Protein AF-A0AAE7CRZ7-F1 (afdb_monomer)

Structure (mmCIF, N/CA/C/O backbone):
data_AF-A0AAE7CRZ7-F1
#
_entry.id   AF-A0AAE7CRZ7-F1
#
loop_
_atom_site.group_PDB
_atom_site.id
_atom_site.type_symbol
_atom_site.label_atom_id
_atom_site.label_alt_id
_atom_site.label_comp_id
_atom_site.label_asym_id
_atom_site.label_entity_id
_atom_site.label_seq_id
_atom_site.pdbx_PDB_ins_code
_atom_site.Cartn_x
_atom_site.Cartn_y
_atom_site.Cartn_z
_atom_site.occupancy
_atom_site.B_iso_or_equiv
_atom_site.auth_seq_id
_atom_site.auth_comp_id
_atom_site.auth_asym_id
_atom_site.auth_atom_id
_atom_site.pdbx_PDB_model_num
ATOM 1 N N . MET A 1 1 ? 24.418 -12.535 -2.940 1.00 38.69 1 MET A N 1
ATOM 2 C CA . MET A 1 1 ? 23.044 -12.703 -3.468 1.00 38.69 1 MET A CA 1
ATOM 3 C C . MET A 1 1 ? 22.920 -11.948 -4.787 1.00 38.69 1 MET A C 1
ATOM 5 O O . MET A 1 1 ? 23.019 -10.727 -4.782 1.00 38.69 1 MET A O 1
ATOM 9 N N . LYS A 1 2 ? 22.779 -12.650 -5.921 1.00 40.12 2 LYS A N 1
ATOM 10 C CA . LYS A 1 2 ? 22.387 -12.033 -7.201 1.00 40.12 2 LYS A CA 1
ATOM 11 C C . LYS A 1 2 ? 20.868 -11.865 -7.158 1.00 40.12 2 LYS A C 1
ATOM 13 O O . LYS A 1 2 ? 20.152 -12.853 -7.266 1.00 40.12 2 LYS A O 1
ATOM 18 N N . PHE A 1 3 ? 20.390 -10.647 -6.925 1.00 50.44 3 PHE A N 1
ATOM 19 C CA . PHE A 1 3 ? 18.964 -10.353 -7.050 1.00 50.44 3 PHE A CA 1
ATOM 20 C C . PHE A 1 3 ? 18.572 -10.480 -8.532 1.00 50.44 3 PHE A C 1
ATOM 22 O O . PHE A 1 3 ? 19.320 -9.989 -9.383 1.00 50.44 3 PHE A O 1
ATOM 29 N N . PRO A 1 4 ? 17.472 -11.177 -8.867 1.00 54.19 4 PRO A N 1
ATOM 30 C CA . PRO A 1 4 ? 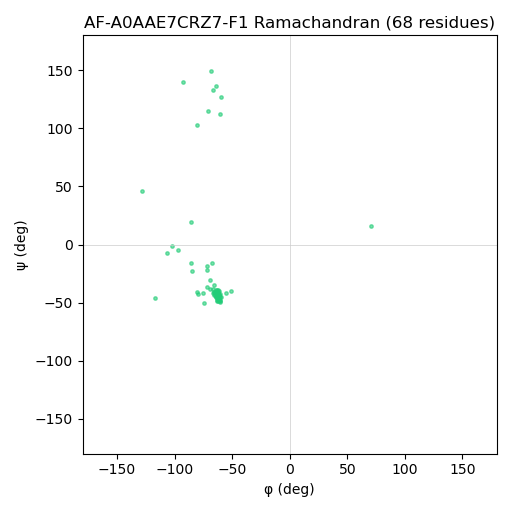17.050 -11.342 -10.252 1.00 54.19 4 PRO A CA 1
ATOM 31 C C . PRO A 1 4 ? 16.797 -9.965 -10.877 1.00 54.19 4 PRO A C 1
ATOM 33 O O . PRO A 1 4 ? 16.068 -9.150 -10.314 1.00 54.19 4 PRO A O 1
ATOM 36 N N . LYS A 1 5 ? 17.429 -9.693 -12.029 1.00 59.44 5 LYS A N 1
ATOM 37 C CA . LYS A 1 5 ? 17.145 -8.498 -12.834 1.00 59.44 5 LYS A CA 1
ATOM 38 C C . LYS A 1 5 ? 15.672 -8.566 -13.245 1.00 59.44 5 LYS A C 1
ATOM 40 O O . LYS A 1 5 ? 15.291 -9.461 -13.996 1.00 59.44 5 LYS A O 1
ATOM 45 N N . LEU A 1 6 ? 14.851 -7.658 -12.722 1.00 63.22 6 LEU A N 1
ATOM 46 C CA . LEU A 1 6 ? 13.466 -7.512 -13.161 1.00 63.22 6 LEU A CA 1
ATOM 47 C C . LEU A 1 6 ? 13.467 -7.083 -14.630 1.00 63.22 6 LEU A C 1
ATOM 49 O O . LEU A 1 6 ? 14.251 -6.227 -15.035 1.00 63.22 6 LEU A O 1
ATOM 53 N N . THR A 1 7 ? 12.602 -7.691 -15.434 1.00 69.56 7 THR A N 1
ATOM 54 C CA . THR A 1 7 ? 12.356 -7.221 -16.805 1.00 69.56 7 THR A CA 1
ATOM 55 C C . THR A 1 7 ? 11.650 -5.859 -16.761 1.00 69.56 7 THR A C 1
ATOM 57 O O . THR A 1 7 ? 10.879 -5.608 -15.832 1.00 69.56 7 THR A O 1
ATOM 60 N N . ASN A 1 8 ? 11.860 -4.985 -17.754 1.00 73.25 8 ASN A N 1
ATOM 61 C CA . ASN A 1 8 ? 11.246 -3.643 -17.787 1.00 73.25 8 ASN A CA 1
ATOM 62 C C . ASN A 1 8 ? 9.718 -3.690 -17.578 1.00 73.25 8 ASN A C 1
ATOM 64 O O . ASN A 1 8 ? 9.171 -2.931 -16.785 1.00 73.25 8 ASN A O 1
ATOM 68 N N . GLY A 1 9 ? 9.033 -4.677 -18.170 1.00 74.25 9 GLY A N 1
ATOM 69 C CA . GLY A 1 9 ? 7.590 -4.875 -17.979 1.00 74.25 9 GLY A CA 1
ATOM 70 C C . GLY A 1 9 ? 7.172 -5.411 -16.599 1.00 74.25 9 GLY A C 1
ATOM 71 O O . GLY A 1 9 ? 6.001 -5.316 -16.227 1.00 74.25 9 GLY A O 1
ATOM 72 N N . GLN A 1 10 ? 8.083 -6.002 -15.821 1.00 75.75 10 GLN A N 1
ATOM 73 C CA . GLN A 1 10 ? 7.832 -6.320 -14.409 1.00 75.75 10 GLN A CA 1
ATOM 74 C C . GLN A 1 10 ? 8.027 -5.083 -13.534 1.00 75.75 10 GLN A C 1
ATOM 76 O O . GLN A 1 10 ? 7.207 -4.843 -12.652 1.00 75.75 10 GLN A O 1
ATOM 81 N N . TYR A 1 11 ? 9.060 -4.280 -13.800 1.00 77.62 11 TYR A N 1
ATOM 82 C CA . TYR A 1 11 ? 9.287 -3.029 -13.081 1.00 77.62 11 TYR A CA 1
ATOM 83 C C . TYR A 1 11 ? 8.111 -2.059 -13.250 1.00 77.62 11 TYR A C 1
ATOM 85 O O . TYR A 1 11 ? 7.555 -1.603 -12.250 1.00 77.62 11 TYR A O 1
ATOM 93 N N . ASP A 1 12 ? 7.666 -1.827 -14.488 1.00 81.06 12 ASP A N 1
ATOM 94 C CA . ASP A 1 12 ? 6.552 -0.916 -14.768 1.00 81.06 12 ASP A CA 1
ATOM 95 C C . ASP A 1 12 ? 5.246 -1.377 -14.125 1.00 81.06 12 ASP A C 1
ATOM 97 O O . ASP A 1 12 ? 4.524 -0.564 -13.552 1.00 81.06 12 ASP A O 1
ATOM 101 N N . ARG A 1 13 ? 4.966 -2.687 -14.117 1.00 82.81 13 ARG A N 1
ATOM 102 C CA . ARG A 1 13 ? 3.775 -3.219 -13.442 1.00 82.81 13 ARG A CA 1
ATOM 103 C C . ARG A 1 13 ? 3.818 -3.024 -11.934 1.00 82.81 13 ARG A C 1
ATOM 105 O O . ARG A 1 13 ? 2.810 -2.629 -11.354 1.00 82.81 13 ARG A O 1
ATOM 112 N N . ILE A 1 14 ? 4.958 -3.278 -11.288 1.00 83.38 14 ILE A N 1
ATOM 113 C CA . ILE A 1 14 ? 5.065 -3.088 -9.835 1.00 83.38 14 ILE A CA 1
ATOM 114 C C . ILE A 1 14 ? 5.010 -1.591 -9.496 1.00 83.38 14 ILE A C 1
ATOM 116 O O . ILE A 1 14 ? 4.342 -1.199 -8.540 1.00 83.38 14 ILE A O 1
ATOM 120 N N . LYS A 1 15 ? 5.633 -0.736 -10.311 1.00 82.56 15 LYS A N 1
ATOM 121 C CA . LYS A 1 15 ? 5.553 0.721 -10.172 1.00 82.56 15 LYS A CA 1
ATOM 122 C C . LYS A 1 15 ? 4.115 1.221 -10.324 1.00 82.56 15 LYS A C 1
ATOM 124 O O . LYS A 1 15 ? 3.643 1.969 -9.473 1.00 82.56 15 LYS A O 1
ATOM 129 N N . GLN A 1 16 ? 3.394 0.769 -11.347 1.00 86.88 16 GLN A N 1
ATOM 130 C CA . GLN A 1 16 ? 1.988 1.112 -11.558 1.00 86.88 16 GLN A CA 1
ATOM 131 C C . GLN A 1 16 ? 1.111 0.617 -10.401 1.00 86.88 16 GLN A C 1
ATOM 133 O O . GLN A 1 16 ? 0.249 1.350 -9.922 1.00 86.88 16 GLN A O 1
ATOM 138 N N . PHE A 1 17 ? 1.365 -0.588 -9.890 1.00 87.00 17 PHE A N 1
ATOM 139 C CA . PHE A 1 17 ? 0.669 -1.108 -8.717 1.00 87.00 17 PHE A CA 1
ATOM 140 C C . PHE A 1 17 ? 0.890 -0.220 -7.482 1.00 87.00 17 PHE A C 1
ATOM 142 O O . PHE A 1 17 ? -0.073 0.190 -6.834 1.00 87.00 17 PHE A O 1
ATOM 149 N N . LEU A 1 18 ? 2.138 0.145 -7.181 1.00 86.75 18 LEU A N 1
ATOM 150 C CA . LEU A 1 18 ? 2.454 1.005 -6.038 1.00 86.75 18 LEU A CA 1
ATOM 151 C C . LEU A 1 18 ? 1.899 2.425 -6.176 1.00 86.75 18 LEU A C 1
ATOM 153 O O . LEU A 1 18 ? 1.516 3.018 -5.174 1.00 86.75 18 LEU A O 1
ATOM 157 N N . LEU A 1 19 ? 1.851 2.973 -7.390 1.00 86.88 19 LEU A N 1
ATOM 158 C CA . LEU A 1 19 ? 1.391 4.344 -7.623 1.00 86.88 19 LEU A CA 1
ATOM 159 C C . LEU A 1 19 ? -0.128 4.468 -7.760 1.00 86.88 19 LEU A C 1
ATOM 161 O O . LEU A 1 19 ? -0.658 5.553 -7.549 1.00 86.88 19 LEU A O 1
ATOM 165 N N . MET A 1 20 ? -0.828 3.395 -8.123 1.00 88.38 20 MET A N 1
ATOM 166 C CA . MET A 1 20 ? -2.260 3.452 -8.435 1.00 88.38 20 MET A CA 1
ATOM 167 C C . MET A 1 20 ? -3.096 2.611 -7.467 1.00 88.38 20 MET A C 1
ATOM 169 O O . MET A 1 20 ? -4.096 3.086 -6.931 1.00 88.38 20 MET A O 1
ATOM 173 N N . VAL A 1 21 ? -2.664 1.379 -7.183 1.00 88.06 21 VAL A N 1
ATOM 174 C CA . VAL A 1 21 ? -3.431 0.436 -6.357 1.00 88.06 21 VAL A CA 1
ATOM 175 C C . VAL A 1 21 ? -3.266 0.733 -4.874 1.00 88.06 21 VAL A C 1
ATOM 177 O O . VAL A 1 21 ? -4.259 0.737 -4.152 1.00 88.06 21 VAL A O 1
ATOM 180 N N . VAL A 1 22 ? -2.049 1.031 -4.408 1.00 90.31 22 VAL A N 1
ATOM 181 C CA . VAL A 1 22 ? -1.824 1.354 -2.988 1.00 90.31 22 VAL A CA 1
ATOM 182 C C . VAL A 1 22 ? -2.602 2.605 -2.556 1.00 90.31 22 VAL A C 1
ATOM 184 O O . VAL A 1 22 ? -3.308 2.518 -1.549 1.00 90.31 22 VAL A O 1
ATOM 187 N N . PRO A 1 23 ? -2.573 3.739 -3.288 1.00 89.88 23 PRO A N 1
ATOM 188 C CA . PRO A 1 23 ? -3.366 4.909 -2.915 1.00 89.88 23 PRO A CA 1
ATOM 189 C C . PRO A 1 23 ? -4.871 4.639 -2.968 1.00 89.88 23 PRO A C 1
ATOM 191 O O . PRO A 1 23 ? -5.596 5.067 -2.073 1.00 89.88 23 PRO A O 1
ATOM 194 N N . GLY A 1 24 ? -5.339 3.881 -3.966 1.00 91.62 24 GLY A N 1
ATOM 195 C CA . GLY A 1 24 ? -6.744 3.482 -4.069 1.00 91.62 24 GLY A CA 1
ATOM 196 C C . GLY A 1 24 ? -7.197 2.617 -2.890 1.00 91.62 24 GLY A C 1
ATOM 197 O O . GLY A 1 24 ? -8.234 2.886 -2.285 1.00 91.62 24 GLY A O 1
ATOM 198 N N . ALA A 1 25 ? -6.392 1.627 -2.500 1.00 89.69 25 ALA A N 1
ATOM 199 C CA . ALA A 1 25 ? -6.669 0.772 -1.349 1.00 89.69 25 ALA A CA 1
ATOM 200 C C . ALA A 1 25 ? -6.659 1.563 -0.031 1.00 89.69 25 ALA A C 1
ATOM 202 O O . ALA A 1 25 ? -7.545 1.375 0.802 1.00 89.69 25 ALA A O 1
ATOM 203 N N . LEU A 1 26 ? -5.706 2.486 0.144 1.00 91.44 26 LEU A N 1
ATOM 204 C CA . LEU A 1 26 ? -5.677 3.389 1.296 1.00 91.44 26 LEU A CA 1
ATOM 205 C C . LEU A 1 26 ? -6.934 4.260 1.354 1.00 91.44 26 LEU A C 1
ATOM 207 O O . LEU A 1 26 ? -7.544 4.363 2.417 1.00 91.44 26 LEU A O 1
ATOM 211 N N . ALA A 1 27 ? -7.354 4.840 0.228 1.00 91.94 27 ALA A N 1
ATOM 212 C CA . ALA A 1 27 ? -8.567 5.649 0.155 1.00 91.94 27 ALA A CA 1
ATOM 213 C C . ALA A 1 27 ? -9.824 4.829 0.485 1.00 91.94 27 ALA A C 1
ATOM 215 O O . ALA A 1 27 ? -10.664 5.294 1.254 1.00 91.94 27 ALA A O 1
ATOM 216 N N . MET A 1 28 ? -9.930 3.593 -0.016 1.00 91.38 28 MET A N 1
ATOM 217 C CA . MET A 1 28 ? -11.044 2.696 0.314 1.00 91.38 28 MET A CA 1
ATOM 218 C C . MET A 1 28 ? -11.080 2.349 1.800 1.00 91.38 28 MET A C 1
ATOM 220 O O . MET A 1 28 ? -12.135 2.457 2.419 1.00 91.38 28 MET A O 1
ATOM 224 N N . ILE A 1 29 ? -9.945 1.956 2.383 1.00 90.56 29 ILE A N 1
ATOM 225 C CA . ILE A 1 29 ? -9.869 1.590 3.803 1.00 90.56 29 ILE A CA 1
ATOM 226 C C . ILE A 1 29 ? -10.208 2.800 4.667 1.00 90.56 29 ILE A C 1
ATOM 228 O O . ILE A 1 29 ? -11.041 2.691 5.559 1.00 90.56 29 ILE A O 1
ATOM 232 N N . THR A 1 30 ? -9.617 3.958 4.373 1.00 89.75 30 THR A N 1
ATOM 233 C CA . THR A 1 30 ? -9.86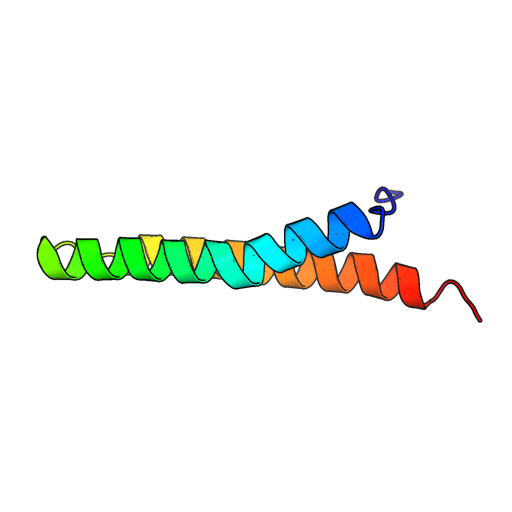0 5.190 5.135 1.00 89.75 30 THR A CA 1
ATOM 234 C C . THR A 1 30 ? -11.318 5.631 5.009 1.00 89.75 30 THR A C 1
ATOM 236 O O . THR A 1 30 ? -11.958 5.913 6.017 1.00 89.75 30 THR A O 1
ATOM 239 N N . GLY A 1 31 ? -11.883 5.620 3.797 1.00 90.81 31 GLY A N 1
ATOM 240 C CA . GLY A 1 31 ? -13.290 5.953 3.561 1.00 90.81 31 GLY A CA 1
ATOM 241 C C . GLY A 1 31 ? -14.251 4.991 4.264 1.00 90.81 31 GLY A C 1
ATOM 242 O O . GLY A 1 31 ? -15.195 5.430 4.918 1.00 90.81 31 GLY A O 1
ATOM 243 N N . ALA A 1 32 ? -13.983 3.685 4.205 1.00 90.00 32 ALA A N 1
ATOM 244 C CA . ALA A 1 32 ? -14.756 2.682 4.934 1.00 90.00 32 ALA A CA 1
ATOM 245 C C . ALA A 1 32 ? -14.633 2.855 6.457 1.00 90.00 32 ALA A C 1
ATOM 247 O O . ALA A 1 32 ? -15.629 2.718 7.164 1.00 90.00 32 ALA A O 1
ATOM 248 N N . GLY A 1 33 ? -13.446 3.195 6.962 1.00 88.00 33 GLY A N 1
ATOM 249 C CA . GLY A 1 33 ? -13.212 3.497 8.374 1.00 88.00 33 GLY A CA 1
ATOM 250 C C . GLY A 1 33 ? -14.030 4.681 8.865 1.00 88.00 33 GLY A C 1
ATOM 251 O O . GLY A 1 33 ? -14.726 4.565 9.870 1.00 88.00 33 GLY A O 1
ATOM 252 N N . VAL A 1 34 ? -14.015 5.781 8.107 1.00 87.25 34 VAL A N 1
ATOM 253 C CA . VAL A 1 34 ? -14.799 6.991 8.401 1.00 87.25 34 VAL A CA 1
ATOM 254 C C . VAL A 1 34 ? -16.297 6.684 8.432 1.00 87.25 34 VAL A C 1
ATOM 256 O O . VAL A 1 34 ? -16.977 7.094 9.367 1.00 87.25 34 VAL A O 1
ATOM 259 N N . MET A 1 35 ? -16.811 5.928 7.456 1.00 85.56 35 MET A N 1
ATOM 260 C CA . MET A 1 35 ? -18.241 5.590 7.392 1.00 85.56 35 MET A CA 1
ATOM 261 C C . MET A 1 35 ? -18.697 4.632 8.501 1.00 85.56 35 MET A C 1
ATOM 263 O O . MET A 1 35 ? -19.847 4.700 8.921 1.00 85.56 35 MET A O 1
ATOM 267 N N . ASN A 1 36 ? -17.820 3.742 8.975 1.00 84.88 36 ASN A N 1
ATOM 268 C CA . ASN A 1 36 ? -18.160 2.733 9.983 1.00 84.88 36 ASN A CA 1
ATOM 269 C C . ASN A 1 36 ? -17.677 3.087 11.405 1.00 84.88 36 ASN A C 1
ATOM 271 O O . ASN A 1 36 ? -17.903 2.316 12.334 1.00 84.88 36 ASN A O 1
ATOM 275 N N . GLY A 1 37 ? -17.000 4.226 11.592 1.00 84.00 37 GLY A N 1
ATOM 276 C CA . GLY A 1 37 ? -16.487 4.678 12.891 1.00 84.00 37 GLY A CA 1
ATOM 277 C C . GLY A 1 37 ? -15.304 3.869 13.442 1.00 84.00 37 GLY A C 1
ATOM 278 O O . GLY A 1 37 ? -14.999 3.971 14.630 1.00 84.00 37 GLY A O 1
ATOM 279 N N . PHE A 1 38 ? -14.626 3.065 12.617 1.00 82.75 38 PHE A N 1
ATOM 280 C CA . PHE A 1 38 ? -13.468 2.274 13.046 1.00 82.75 38 PHE A CA 1
ATOM 281 C C . PHE A 1 38 ? -12.155 3.026 12.811 1.00 82.75 38 PHE A C 1
ATOM 283 O O . PHE A 1 38 ? -11.954 3.642 11.766 1.00 82.75 38 PHE A O 1
ATOM 290 N N . ASN A 1 39 ? -11.222 2.920 13.764 1.00 84.25 39 ASN A N 1
ATOM 291 C CA . ASN A 1 39 ? -9.881 3.478 13.607 1.00 84.25 39 ASN A CA 1
ATOM 292 C C . ASN A 1 39 ? -9.083 2.662 12.572 1.00 84.25 39 ASN A C 1
ATOM 294 O O . ASN A 1 39 ? -8.748 1.497 12.801 1.00 84.25 39 ASN A O 1
ATOM 298 N N . THR A 1 40 ? -8.745 3.297 11.449 1.00 89.44 40 THR A N 1
ATOM 299 C CA . THR A 1 40 ? -7.966 2.698 10.357 1.00 89.44 40 THR A CA 1
ATOM 300 C C . THR A 1 40 ? -6.477 3.024 10.391 1.00 89.44 40 THR A C 1
ATOM 302 O O . THR A 1 40 ? -5.740 2.458 9.588 1.00 89.44 40 THR A O 1
ATOM 305 N N . GLU A 1 41 ? -6.006 3.875 11.308 1.00 88.38 41 GLU A N 1
ATOM 306 C CA . GLU A 1 41 ? -4.628 4.396 11.356 1.00 88.38 41 GLU A CA 1
ATOM 307 C C . GLU A 1 41 ? -3.571 3.291 11.381 1.00 88.38 41 GLU A C 1
ATOM 309 O O . GLU A 1 41 ? -2.559 3.367 10.688 1.00 88.38 41 GLU A O 1
ATOM 314 N N . LYS A 1 42 ? -3.810 2.223 12.150 1.00 88.06 42 LYS A N 1
ATOM 315 C CA . LYS A 1 42 ? -2.869 1.095 12.231 1.00 88.06 42 LYS A CA 1
ATOM 316 C C . LYS A 1 42 ? -2.776 0.334 10.911 1.00 88.06 42 LYS A C 1
ATOM 318 O O . LYS A 1 42 ? -1.692 -0.094 10.518 1.00 88.06 42 LYS A O 1
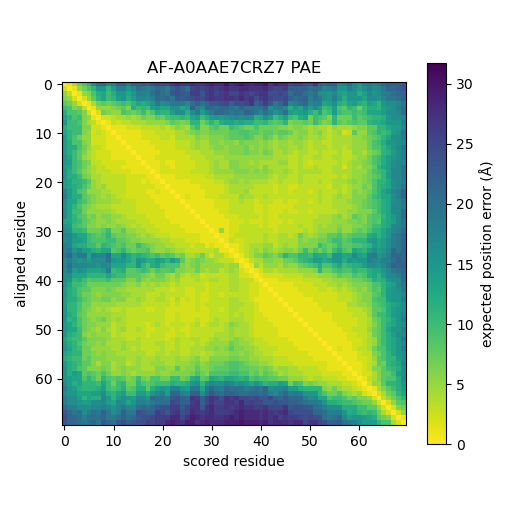ATOM 323 N N . VAL A 1 43 ? -3.903 0.167 10.223 1.00 88.00 43 VAL A N 1
ATOM 324 C CA . VAL A 1 43 ? -3.976 -0.564 8.953 1.00 88.00 43 VAL A CA 1
ATOM 325 C C . VAL A 1 43 ? -3.372 0.276 7.831 1.00 88.00 43 VAL A C 1
ATOM 327 O O . VAL A 1 43 ? -2.479 -0.195 7.127 1.00 88.00 43 VAL A O 1
ATOM 330 N N . THR A 1 44 ? -3.796 1.533 7.698 1.00 90.94 44 THR A N 1
ATOM 331 C CA . THR A 1 44 ? -3.285 2.452 6.673 1.00 90.94 44 THR A CA 1
ATOM 332 C C . THR A 1 44 ? -1.802 2.746 6.880 1.00 90.94 44 THR A C 1
ATOM 334 O O . THR A 1 44 ? -1.038 2.708 5.916 1.00 90.94 44 THR A O 1
ATOM 337 N N . GLY 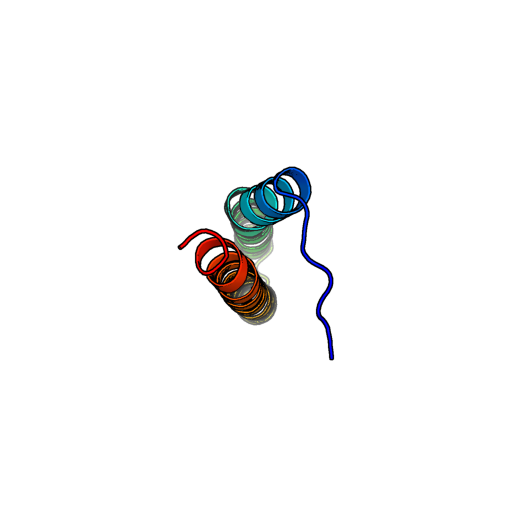A 1 45 ? -1.366 2.929 8.129 1.00 89.31 45 GLY A N 1
ATOM 338 C CA . GLY A 1 45 ? 0.039 3.105 8.488 1.00 89.31 45 GLY A CA 1
ATOM 339 C C . GLY A 1 45 ? 0.899 1.895 8.118 1.00 89.31 45 GLY A C 1
ATOM 340 O O . GLY A 1 45 ? 1.961 2.050 7.521 1.00 89.31 45 GLY A O 1
ATOM 341 N N . THR A 1 46 ? 0.418 0.678 8.386 1.00 91.81 46 THR A N 1
ATOM 342 C CA . THR A 1 46 ? 1.139 -0.554 8.024 1.00 91.81 46 THR A CA 1
ATOM 343 C C . THR A 1 46 ? 1.278 -0.698 6.507 1.00 91.81 46 THR A C 1
ATOM 345 O O . THR A 1 46 ? 2.370 -0.976 6.009 1.00 91.81 46 THR A O 1
ATOM 348 N N . ILE A 1 47 ? 0.200 -0.449 5.756 1.00 91.00 47 ILE A N 1
ATOM 349 C CA . ILE A 1 47 ? 0.222 -0.476 4.286 1.00 91.00 47 ILE A CA 1
ATOM 350 C C . ILE A 1 47 ? 1.198 0.573 3.743 1.00 91.00 47 ILE A C 1
ATOM 352 O O . ILE A 1 47 ? 1.986 0.266 2.850 1.00 91.00 47 ILE A O 1
ATOM 356 N N . ALA A 1 48 ? 1.193 1.784 4.304 1.00 89.88 48 ALA A N 1
ATOM 357 C CA . ALA A 1 48 ? 2.093 2.858 3.897 1.00 89.88 48 ALA A CA 1
ATOM 358 C C . ALA A 1 48 ? 3.570 2.495 4.123 1.00 89.88 48 ALA A C 1
ATOM 360 O O . ALA A 1 48 ? 4.398 2.732 3.241 1.00 89.88 48 ALA A O 1
ATOM 361 N N . ILE A 1 49 ? 3.903 1.872 5.258 1.00 92.31 49 ILE A N 1
ATOM 362 C CA . ILE A 1 49 ? 5.269 1.412 5.556 1.00 92.31 49 ILE A CA 1
ATOM 363 C C . ILE A 1 49 ? 5.712 0.353 4.541 1.00 92.31 49 ILE A C 1
ATOM 365 O O . ILE A 1 49 ? 6.785 0.478 3.947 1.00 92.31 49 ILE A O 1
ATOM 369 N N . VAL A 1 50 ? 4.876 -0.661 4.294 1.00 91.75 50 VAL A N 1
ATOM 370 C CA . VAL A 1 50 ? 5.191 -1.739 3.341 1.00 91.75 50 VAL A CA 1
ATOM 371 C C . VAL A 1 50 ? 5.334 -1.194 1.919 1.00 91.75 50 VAL A C 1
ATOM 373 O O . VAL A 1 50 ? 6.280 -1.552 1.217 1.00 91.75 50 VAL A O 1
ATOM 376 N N . ALA A 1 51 ? 4.446 -0.295 1.498 1.00 89.94 51 ALA A N 1
ATOM 377 C CA . ALA A 1 51 ? 4.498 0.318 0.175 1.00 89.94 51 ALA A CA 1
ATOM 378 C C . ALA A 1 51 ? 5.735 1.207 -0.010 1.00 89.94 51 ALA A C 1
ATOM 380 O O . ALA A 1 51 ? 6.384 1.149 -1.054 1.00 89.94 51 ALA A O 1
ATOM 381 N N . THR A 1 52 ? 6.101 1.981 1.015 1.00 89.81 52 THR A N 1
ATOM 382 C CA . THR A 1 52 ? 7.315 2.811 1.007 1.00 89.81 52 THR A CA 1
ATOM 383 C C . THR A 1 52 ? 8.559 1.937 0.888 1.00 89.81 52 THR A C 1
ATOM 385 O O . THR A 1 52 ? 9.422 2.187 0.047 1.00 89.81 52 THR A O 1
ATOM 388 N N . PHE A 1 53 ? 8.629 0.858 1.671 1.00 89.12 53 PHE A N 1
ATOM 389 C CA . PHE A 1 53 ? 9.730 -0.097 1.606 1.00 89.12 53 PHE A CA 1
ATOM 390 C C . PHE A 1 53 ? 9.830 -0.775 0.230 1.00 89.12 53 PHE A C 1
ATOM 392 O O . PHE A 1 53 ? 10.913 -0.836 -0.353 1.00 89.12 53 PHE A O 1
ATOM 399 N N . ALA A 1 54 ? 8.702 -1.216 -0.334 1.00 87.31 54 ALA A N 1
ATOM 400 C CA . ALA A 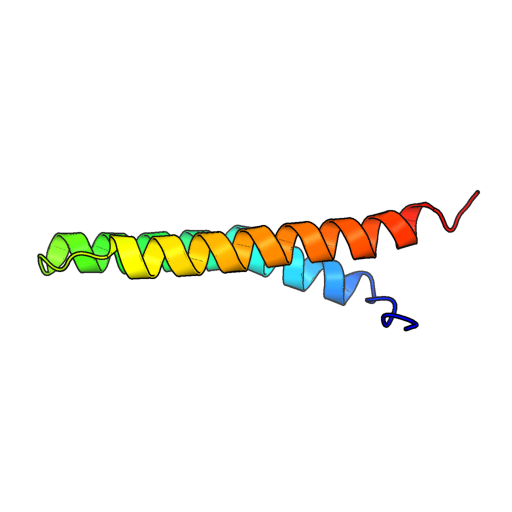1 54 ? 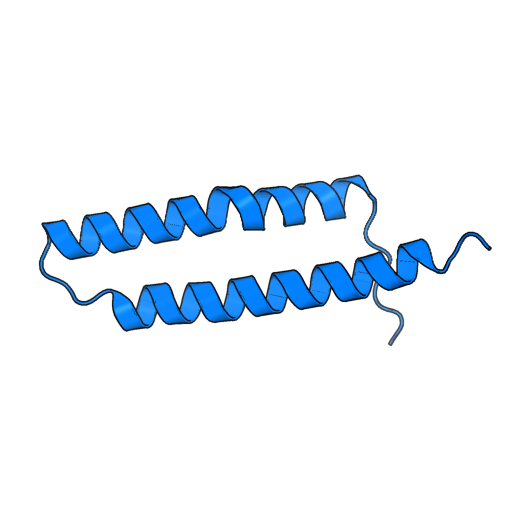8.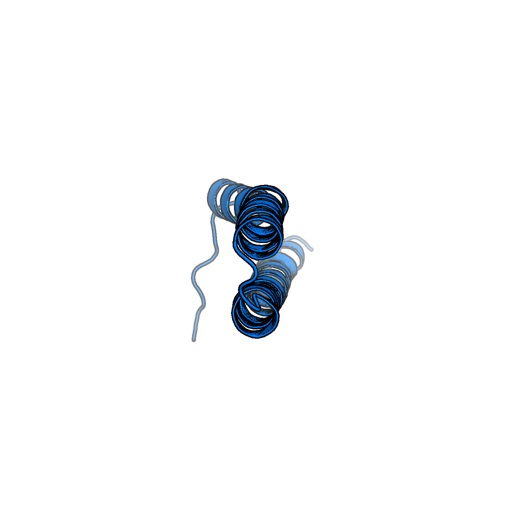651 -1.788 -1.678 1.00 87.31 54 ALA A CA 1
ATOM 401 C C . ALA A 1 54 ? 9.100 -0.782 -2.755 1.00 87.31 54 ALA A C 1
ATOM 403 O O . ALA A 1 54 ? 9.851 -1.149 -3.660 1.00 87.31 54 ALA A O 1
ATOM 404 N N . GLY A 1 55 ? 8.707 0.489 -2.633 1.00 85.44 55 GLY A N 1
ATOM 405 C CA . GLY A 1 55 ? 9.148 1.567 -3.519 1.00 85.44 55 GLY A CA 1
ATOM 406 C C . GLY A 1 55 ? 10.662 1.795 -3.474 1.00 85.44 55 GLY A C 1
ATOM 407 O O . GLY A 1 55 ? 11.296 1.898 -4.525 1.00 85.44 55 GLY A O 1
ATOM 408 N N . ILE A 1 56 ? 11.257 1.798 -2.275 1.00 86.81 56 ILE A N 1
ATOM 409 C CA . ILE A 1 56 ? 12.714 1.911 -2.089 1.00 86.81 56 ILE A CA 1
ATOM 410 C C . ILE A 1 56 ? 13.433 0.708 -2.708 1.00 86.81 56 ILE A C 1
ATOM 412 O O . ILE A 1 56 ? 14.406 0.893 -3.440 1.00 86.81 56 ILE A O 1
ATOM 416 N N . LEU A 1 57 ? 12.949 -0.515 -2.468 1.00 85.00 57 LEU A N 1
ATOM 417 C CA . LEU A 1 57 ? 13.538 -1.726 -3.046 1.00 85.00 57 LEU A CA 1
ATOM 418 C C . LEU A 1 57 ? 13.495 -1.714 -4.575 1.00 85.00 57 LEU A C 1
ATOM 420 O O . LEU A 1 57 ? 14.489 -2.051 -5.214 1.00 85.00 57 LEU A O 1
ATOM 424 N N . LEU A 1 58 ? 12.380 -1.295 -5.173 1.00 80.69 58 LEU A N 1
ATOM 425 C CA . LEU A 1 58 ? 12.270 -1.181 -6.629 1.00 80.69 58 LEU A CA 1
ATOM 426 C C . LEU A 1 58 ? 13.197 -0.116 -7.191 1.00 80.69 58 LEU A C 1
ATOM 428 O O . LEU A 1 58 ? 13.841 -0.365 -8.205 1.00 80.69 58 LEU A O 1
ATOM 432 N N . ASN A 1 59 ? 13.282 1.048 -6.545 1.00 77.44 59 ASN A N 1
ATOM 433 C CA . ASN A 1 59 ? 14.194 2.107 -6.961 1.00 77.44 59 ASN A CA 1
ATOM 434 C C . ASN A 1 59 ? 15.652 1.631 -6.873 1.00 77.44 59 ASN A C 1
ATOM 436 O O . ASN A 1 59 ? 16.419 1.819 -7.809 1.00 77.44 59 ASN A O 1
ATOM 440 N N . TRP A 1 60 ? 16.011 0.904 -5.814 1.00 77.81 60 TRP A N 1
ATOM 441 C CA . TRP A 1 60 ? 17.344 0.326 -5.653 1.00 77.81 60 TRP A CA 1
ATOM 442 C C . TRP A 1 60 ? 17.665 -0.758 -6.696 1.00 77.81 60 TRP A C 1
ATOM 444 O O . TRP A 1 60 ? 18.773 -0.789 -7.235 1.00 77.81 60 TRP A O 1
ATOM 454 N N . ILE A 1 61 ? 16.701 -1.627 -7.021 1.00 72.44 61 ILE A N 1
ATOM 455 C CA . ILE A 1 61 ? 16.850 -2.646 -8.074 1.00 72.44 61 ILE A CA 1
ATOM 456 C C . ILE A 1 61 ? 16.969 -1.983 -9.457 1.00 72.44 61 ILE A C 1
ATOM 458 O O . ILE A 1 61 ? 17.819 -2.390 -10.249 1.00 72.44 61 ILE A O 1
ATOM 462 N N . ALA A 1 62 ? 16.176 -0.945 -9.737 1.00 65.56 62 ALA A N 1
ATOM 463 C CA . ALA A 1 62 ? 16.221 -0.203 -10.997 1.00 65.56 62 ALA A CA 1
ATOM 464 C C . ALA A 1 62 ? 17.468 0.679 -11.138 1.00 65.56 62 ALA A C 1
ATOM 466 O O . ALA A 1 62 ? 18.060 0.727 -12.208 1.00 65.56 62 ALA A O 1
ATOM 467 N N . GLY A 1 63 ? 17.950 1.299 -10.060 1.00 62.06 63 GLY A N 1
ATOM 468 C CA . GLY A 1 63 ? 19.179 2.100 -10.066 1.00 62.06 63 GLY A CA 1
ATOM 469 C C . GLY A 1 63 ? 20.456 1.280 -10.300 1.00 62.06 63 GLY A C 1
ATOM 470 O O . GLY A 1 63 ? 21.498 1.839 -10.635 1.00 62.06 63 GLY A O 1
ATOM 471 N N . LYS A 1 64 ? 20.398 -0.053 -10.153 1.00 55.38 64 LYS A N 1
ATOM 472 C CA . LYS A 1 64 ? 21.437 -0.975 -10.649 1.00 55.38 64 LYS A CA 1
ATOM 473 C C . LYS A 1 64 ? 21.253 -1.388 -12.112 1.00 55.38 64 LYS A C 1
ATOM 475 O O . LYS A 1 64 ? 22.187 -1.941 -12.683 1.00 55.38 64 LYS A O 1
ATOM 480 N N . TYR A 1 65 ? 20.073 -1.174 -12.686 1.00 48.44 65 TYR A N 1
ATOM 481 C CA . TYR A 1 65 ? 19.807 -1.354 -14.112 1.00 48.44 65 TYR A CA 1
ATOM 482 C C . TYR A 1 65 ? 20.411 -0.192 -14.910 1.00 48.44 65 TYR A C 1
ATOM 484 O O . TYR A 1 65 ? 21.093 -0.434 -15.895 1.00 48.44 65 TYR A O 1
ATOM 492 N N . ASP A 1 66 ? 20.266 1.034 -14.398 1.00 49.41 66 ASP A N 1
ATOM 493 C CA . ASP A 1 66 ? 20.763 2.265 -15.037 1.00 49.41 66 ASP A CA 1
ATOM 494 C C . ASP A 1 66 ? 22.295 2.412 -14.998 1.00 49.41 66 ASP A C 1
ATOM 496 O O . ASP A 1 66 ? 22.888 3.092 -15.821 1.00 49.41 66 ASP A O 1
ATOM 500 N N . LYS A 1 67 ? 22.974 1.724 -14.070 1.00 46.19 67 LYS A N 1
ATOM 501 C CA . LYS A 1 67 ? 24.450 1.655 -14.010 1.00 46.19 67 LYS A CA 1
ATOM 502 C C . LYS A 1 67 ? 25.049 0.548 -14.889 1.00 46.19 67 LYS A C 1
ATOM 504 O O . LYS A 1 67 ? 26.147 0.073 -14.606 1.00 46.19 67 LYS A O 1
ATOM 509 N N . GLY A 1 68 ? 24.291 0.059 -15.868 1.00 45.31 68 GLY A N 1
ATOM 510 C CA . GL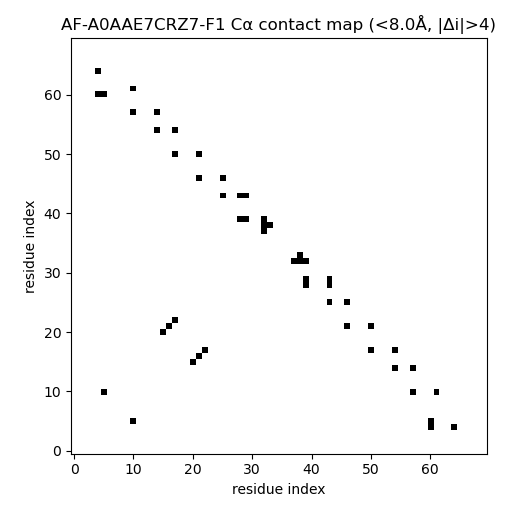Y A 1 68 ? 24.683 -1.039 -16.749 1.00 45.31 68 GLY A CA 1
ATOM 511 C C . GLY A 1 68 ? 25.043 -0.643 -18.180 1.00 45.31 68 GLY A C 1
ATOM 512 O O . GLY A 1 68 ? 25.526 -1.522 -18.885 1.00 45.31 68 GLY A O 1
ATOM 513 N N . ASP A 1 69 ? 24.837 0.617 -18.575 1.00 4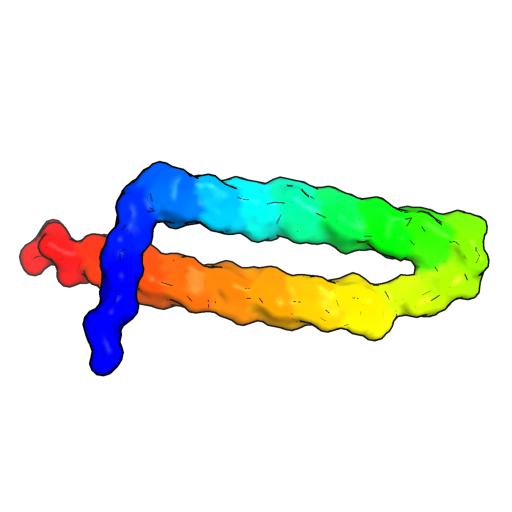4.09 69 ASP A N 1
ATOM 514 C CA . ASP A 1 69 ? 25.054 1.110 -19.944 1.00 44.09 69 ASP A CA 1
ATOM 515 C C . ASP A 1 69 ? 25.953 2.371 -19.980 1.00 44.09 69 ASP A C 1
ATOM 517 O O . ASP A 1 69 ? 25.648 3.339 -20.672 1.00 44.09 69 ASP A O 1
ATOM 521 N N . GLU A 1 70 ? 27.075 2.353 -19.249 1.00 37.62 70 GLU A N 1
ATOM 522 C CA . GLU A 1 70 ? 28.260 3.193 -19.533 1.00 37.62 70 GLU A CA 1
ATOM 523 C C . GLU A 1 70 ? 29.547 2.361 -19.456 1.00 37.62 70 GLU A C 1
ATOM 525 O O . GLU A 1 70 ? 29.740 1.648 -18.439 1.00 37.62 70 GLU A O 1
#

Secondary structure (DSSP, 8-state):
-------HHHHHHHHHIIIIIHHHHHHHHHHHHHHHT---HHHHHHHHHHHHHHHHHHHHHHHTTGGG--

Organism: NCBI:txid1366

Radius of gyration: 15.86 Å; Cα contacts (8 Å, |Δi|>4): 25; chains: 1; bounding box: 46×20×34 Å

Mean predicted aligned error: 8.4 Å

Sequence (70 aa):
MKFPKLTNGQYDRIKQFLLMVVPGALAMITGAGVMNGFNTEKVTGTIAIVATFAGILLNWIAGKYDKGDE

Foldseek 3Di:
DPDDQDDPVRLVVLVCCLVPVLVVVLCVQVVVCVVVVHDCCVVNVVSVVVSVVSVVVSVVSVVVVVVPPD

pLDDT: mean 78.44, std 15.83, range [37.62, 92.31]

Solvent-accessible surface area (backbone atoms only — not comparable to full-atom values): 4136 Å² total; per-residue (Å²): 133,87,75,79,82,72,51,72,74,51,49,51,51,53,50,49,41,59,71,50,49,49,56,50,50,45,50,50,50,46,53,52,17,66,76,68,74,48,91,40,63,71,60,48,50,50,51,50,51,54,52,50,51,51,50,51,52,51,50,56,57,48,58,58,56,70,72,68,83,126